Protein AF-A0A161M416-F1 (afdb_monomer)

Mean predicted aligned error: 16.55 Å

pLDDT: mean 74.64, std 22.02, range [33.53, 96.69]

Organism: Triatoma infestans (NCBI:txid30076)

Foldseek 3Di:
DDDPPPDPPPPPDPDDPVPDPVVVVVPVQDFAAAAPQPRAGWGWDDDPQWTKIAGPPPPVDGWIKTFDSQFPDKDWDPDADPVPDDRHTWMWTAGDPPPCPPPDDRIDTGGPPCPRPVVCVSRVIDGDDNPPSPPDPPPPPDPDDDDDDDDDDDDDDDDDDDDDDDDDDD

Nearest PDB structures (foldseek):
  3b77-assembly1_A  TM=3.060E-01  e=5.994E+00  Exiguobacterium sibiricum 255-15

Sequence (170 aa):
DEAIGKYIQATALPLNPENDPLNIRSQQAERIFPCKLCGLNMILKFNQTSKYISCSGFPNCKAAIWLPNKVLEVKISDETCGNCGPSVRKLEFKFTRGSMLPYYPDVYVGCINGCDRDFIEMLDIRFPKLANYSGYSTQQNTANSTNNEQTFSVNIPSQRTSSFTISSST

Solvent-accessible surface area (backbone atoms only — not comparable to full-atom values): 11459 Å² total; per-residue (Å²): 140,81,86,89,79,81,78,84,80,77,75,80,72,82,83,52,83,91,73,42,79,66,56,73,74,61,65,73,67,58,72,35,32,62,31,92,86,79,61,43,44,21,23,74,47,74,57,100,89,48,46,33,38,33,34,69,50,54,85,87,37,81,49,48,34,59,56,49,86,63,52,71,43,78,45,82,41,92,48,56,32,88,90,80,34,84,70,25,39,22,31,37,37,29,40,48,85,71,76,47,57,92,83,45,67,58,65,41,79,43,45,84,91,65,84,38,52,69,61,36,58,76,53,68,54,55,73,69,64,69,88,78,57,88,83,69,87,72,81,75,82,79,87,83,86,75,95,74,91,80,81,95,78,84,87,76,85,87,83,83,84,85,85,87,79,90,84,86,89,131

Radius of gyration: 32.48 Å; Cα contacts (8 Å, |Δi|>4): 196; chains: 1; bounding box: 61×137×65 Å

Secondary structure (DSSP, 8-state):
----------------GGG-TTGGG-----EEEE-TTTSPEEEEEE-SS-EEEEETTTTT---EEEPPTTEEEEEEEEEEETTTEEEEEEEEEEEPTTSSTTTS-SEEEE-TTTT-HHHHHHTTPPPPPGGG-TT--------------------PPPPP----------

Structure (mmCIF, N/CA/C/O backbone):
data_AF-A0A161M416-F1
#
_entry.id   AF-A0A161M416-F1
#
loop_
_atom_site.group_PDB
_atom_site.id
_atom_site.type_symbol
_atom_site.label_atom_id
_atom_site.label_alt_id
_atom_site.label_comp_id
_atom_site.label_asym_id
_atom_site.label_entity_id
_atom_site.label_seq_id
_atom_site.pdbx_PDB_ins_code
_atom_site.Cartn_x
_atom_site.Cartn_y
_atom_site.Cartn_z
_atom_site.occupancy
_atom_site.B_iso_or_equiv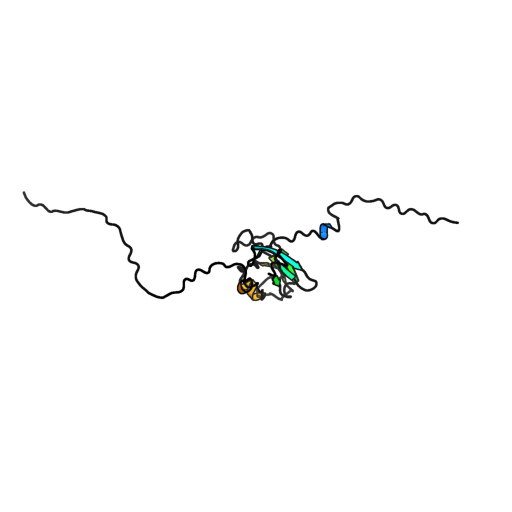
_atom_site.auth_seq_id
_atom_site.auth_comp_id
_atom_site.auth_asym_id
_atom_site.auth_atom_id
_atom_site.pdbx_PDB_model_num
ATOM 1 N N . ASP A 1 1 ? 4.143 65.821 16.976 1.00 58.50 1 ASP A N 1
ATOM 2 C CA . ASP A 1 1 ? 3.203 65.425 15.916 1.00 58.50 1 ASP A CA 1
ATOM 3 C C . ASP A 1 1 ? 3.891 65.396 14.570 1.00 58.50 1 ASP A C 1
ATOM 5 O O . ASP A 1 1 ? 4.180 66.454 14.040 1.00 58.50 1 ASP A O 1
ATOM 9 N N . GLU A 1 2 ? 4.160 64.215 14.019 1.00 50.84 2 GLU A N 1
ATOM 10 C CA . GLU A 1 2 ? 4.226 64.071 12.562 1.00 50.84 2 GLU A CA 1
ATOM 11 C C . GLU A 1 2 ? 3.944 62.616 12.185 1.00 50.84 2 GLU A C 1
ATOM 13 O O . GLU A 1 2 ? 4.573 61.671 12.659 1.00 50.84 2 GLU A O 1
ATOM 18 N N . ALA A 1 3 ? 2.873 62.459 11.418 1.00 55.47 3 ALA A N 1
ATOM 19 C CA . ALA A 1 3 ? 2.170 61.218 11.177 1.00 55.47 3 ALA A CA 1
ATOM 20 C C . ALA A 1 3 ? 2.894 60.344 10.146 1.00 55.47 3 ALA A C 1
ATOM 22 O O . ALA A 1 3 ? 2.941 60.673 8.962 1.00 55.47 3 ALA A O 1
ATOM 23 N N . ILE A 1 4 ? 3.354 59.160 10.555 1.00 57.97 4 ILE A N 1
ATOM 24 C CA . ILE A 1 4 ? 3.697 58.079 9.620 1.00 57.97 4 ILE A CA 1
ATOM 25 C C . ILE A 1 4 ? 2.446 57.219 9.421 1.00 57.97 4 ILE A C 1
ATOM 27 O O . ILE A 1 4 ? 2.339 56.086 9.877 1.00 57.97 4 ILE A O 1
ATOM 31 N N . GLY A 1 5 ? 1.453 57.807 8.759 1.00 61.62 5 GLY A N 1
ATOM 32 C CA . GLY A 1 5 ? 0.266 57.118 8.264 1.00 61.62 5 GLY A CA 1
ATOM 33 C C . GLY A 1 5 ? 0.392 56.888 6.765 1.00 61.62 5 GLY A C 1
ATOM 34 O O . GLY A 1 5 ? -0.285 57.553 5.986 1.00 61.62 5 GLY A O 1
ATOM 35 N N . LYS A 1 6 ? 1.281 55.985 6.334 1.00 58.22 6 LYS A N 1
ATOM 36 C CA . LYS A 1 6 ? 1.340 55.544 4.932 1.00 58.22 6 LYS A CA 1
ATOM 37 C C . LYS A 1 6 ? 0.737 54.147 4.791 1.00 58.22 6 LYS A C 1
ATOM 39 O O . LYS A 1 6 ? 1.430 53.143 4.842 1.00 58.22 6 LYS A O 1
ATOM 44 N N . TYR A 1 7 ? -0.588 54.154 4.663 1.00 61.31 7 TYR A N 1
ATOM 45 C CA . TYR A 1 7 ? -1.421 53.270 3.843 1.00 61.31 7 TYR A CA 1
ATOM 46 C C . TYR A 1 7 ? -0.901 51.844 3.590 1.00 61.31 7 TYR A C 1
ATOM 48 O O . TYR A 1 7 ? -0.257 51.569 2.580 1.00 61.31 7 TYR A O 1
ATOM 56 N N . ILE A 1 8 ? -1.315 50.907 4.445 1.00 58.59 8 ILE A N 1
ATOM 57 C CA . ILE A 1 8 ? -1.426 49.494 4.072 1.00 58.59 8 ILE A CA 1
ATOM 58 C C . ILE A 1 8 ? -2.706 49.374 3.236 1.00 58.59 8 ILE A C 1
ATOM 60 O O . ILE A 1 8 ? -3.801 49.224 3.774 1.00 58.59 8 ILE A O 1
ATOM 64 N N . GLN A 1 9 ? -2.599 49.498 1.915 1.00 61.56 9 GLN A N 1
ATOM 65 C CA . GLN A 1 9 ? -3.689 49.120 1.013 1.00 61.56 9 GLN A CA 1
ATOM 66 C C . GLN A 1 9 ? -3.679 47.597 0.871 1.00 61.56 9 GLN A C 1
ATOM 68 O O . GLN A 1 9 ? -3.090 47.041 -0.052 1.00 61.56 9 GLN A O 1
ATOM 73 N N . ALA A 1 10 ? -4.302 46.907 1.826 1.00 60.09 10 ALA A N 1
ATOM 74 C CA . ALA A 1 10 ? -4.595 45.490 1.682 1.00 60.09 10 ALA A CA 1
ATOM 75 C C . ALA A 1 10 ? -5.806 45.341 0.751 1.00 60.09 10 ALA A C 1
ATOM 77 O O . ALA A 1 10 ? -6.950 45.271 1.195 1.00 60.09 10 ALA A O 1
ATOM 78 N N . THR A 1 11 ? -5.558 45.332 -0.557 1.00 62.31 11 THR A N 1
ATOM 79 C CA . THR A 1 11 ? -6.545 44.854 -1.527 1.00 62.31 11 THR A CA 1
ATOM 80 C C . THR A 1 11 ? -6.787 43.378 -1.228 1.00 62.31 11 THR A C 1
ATOM 82 O O . THR A 1 11 ? -5.911 42.545 -1.460 1.00 62.31 11 THR A O 1
ATOM 85 N N . ALA A 1 12 ? -7.949 43.048 -0.665 1.00 60.28 12 ALA A N 1
ATOM 86 C CA . ALA A 1 12 ? -8.362 41.665 -0.474 1.00 60.28 12 ALA A CA 1
ATOM 87 C C . ALA A 1 12 ? -8.553 41.025 -1.856 1.00 60.28 12 ALA A C 1
ATOM 89 O O . ALA A 1 12 ? -9.552 41.265 -2.533 1.00 60.28 12 ALA A O 1
ATOM 90 N N . LEU A 1 13 ? -7.557 40.259 -2.302 1.00 63.81 13 LEU A N 1
ATOM 91 C CA . LEU A 1 13 ? -7.681 39.435 -3.496 1.00 63.81 13 LEU A CA 1
ATOM 92 C C . LEU A 1 13 ? -8.757 38.368 -3.232 1.00 63.81 13 LEU A C 1
ATOM 94 O O . LEU A 1 13 ? -8.726 37.738 -2.170 1.00 63.81 13 LEU A O 1
ATOM 98 N N . PRO A 1 14 ? -9.710 38.158 -4.156 1.00 62.38 14 PRO A N 1
ATOM 99 C CA . PRO A 1 14 ? -10.705 37.106 -4.012 1.00 62.38 14 PRO A CA 1
ATOM 100 C C . PRO A 1 14 ? -9.996 35.752 -3.921 1.00 62.38 14 PRO A C 1
ATOM 102 O O . PRO A 1 14 ? -9.155 35.417 -4.756 1.00 62.38 14 PRO A O 1
ATOM 105 N N . LEU A 1 15 ? -10.307 34.991 -2.870 1.00 53.84 15 LEU A N 1
ATOM 106 C CA . LEU A 1 15 ? -9.754 33.659 -2.652 1.00 53.84 15 LEU A CA 1
ATOM 107 C C . LEU A 1 15 ? -10.237 32.738 -3.779 1.00 53.84 15 LEU A C 1
ATOM 109 O O . LEU A 1 15 ? -11.403 32.350 -3.814 1.00 53.84 15 LEU A O 1
ATOM 113 N N . ASN A 1 16 ? -9.344 32.393 -4.709 1.00 62.84 16 ASN A N 1
ATOM 114 C CA . ASN A 1 16 ? -9.593 31.308 -5.652 1.00 62.84 16 ASN A CA 1
ATOM 115 C C . ASN A 1 16 ? -9.669 29.983 -4.869 1.00 62.84 16 ASN A C 1
ATOM 117 O O . ASN A 1 16 ? -8.742 29.693 -4.107 1.00 62.84 16 ASN A O 1
ATOM 121 N N . PRO A 1 17 ? -10.697 29.141 -5.082 1.00 57.00 17 PRO A N 1
ATOM 122 C CA . PRO A 1 17 ? -10.832 27.850 -4.397 1.00 57.00 17 PRO A CA 1
ATOM 123 C C . PRO A 1 17 ? -9.701 26.853 -4.719 1.00 57.00 17 PRO A C 1
ATOM 125 O O . PRO A 1 17 ? -9.508 25.884 -3.987 1.00 57.00 17 PRO A O 1
ATOM 128 N N . GLU A 1 18 ? -8.916 27.092 -5.774 1.00 55.81 18 GLU A N 1
ATOM 129 C CA . GLU A 1 18 ? -7.714 26.305 -6.097 1.00 55.81 18 GLU A CA 1
ATOM 130 C C . GLU A 1 18 ? -6.504 26.618 -5.206 1.00 55.81 18 GLU A C 1
ATOM 132 O O . GLU A 1 18 ? -5.603 25.790 -5.105 1.00 55.81 18 GLU A O 1
ATOM 137 N N . ASN A 1 19 ? -6.490 27.764 -4.516 1.00 58.53 19 ASN A N 1
ATOM 138 C CA . ASN A 1 19 ? -5.342 28.219 -3.725 1.00 58.53 19 ASN A CA 1
ATOM 139 C C . ASN A 1 19 ? -5.656 28.339 -2.224 1.00 58.53 19 ASN A C 1
ATOM 141 O O . ASN A 1 19 ? -4.924 29.017 -1.504 1.00 58.53 19 ASN A O 1
ATOM 145 N N . ASP A 1 20 ? -6.736 27.714 -1.743 1.00 56.88 20 ASP A N 1
ATOM 146 C CA . ASP A 1 20 ? -7.067 27.694 -0.315 1.00 56.88 20 ASP A CA 1
ATOM 147 C C . ASP A 1 20 ? -6.093 26.764 0.448 1.00 56.88 20 ASP A C 1
ATOM 149 O O . ASP A 1 20 ? -6.103 25.546 0.224 1.00 56.88 20 ASP A O 1
ATOM 153 N N . PRO A 1 21 ? -5.275 27.280 1.390 1.00 55.44 21 PRO A N 1
ATOM 154 C CA . PRO A 1 21 ? -4.405 26.458 2.233 1.00 55.44 21 PRO A CA 1
ATOM 155 C C . PRO A 1 21 ? -5.169 25.422 3.076 1.00 55.44 21 PRO A C 1
ATOM 157 O O . PRO A 1 21 ? -4.563 24.467 3.571 1.00 55.44 21 PRO A O 1
ATOM 160 N N . LEU A 1 22 ? -6.486 25.578 3.253 1.00 52.03 22 LEU A N 1
ATOM 161 C CA . LEU A 1 22 ? -7.343 24.598 3.920 1.00 52.03 22 LEU A CA 1
ATOM 162 C C . LEU A 1 22 ? -7.776 23.447 3.002 1.00 52.03 22 LEU A C 1
ATOM 164 O O . LEU A 1 22 ? -8.045 22.359 3.513 1.00 52.03 22 LEU A O 1
ATOM 168 N N . ASN A 1 23 ? -7.748 23.610 1.674 1.00 48.06 23 ASN A N 1
ATOM 169 C CA . ASN A 1 23 ? -7.995 22.510 0.729 1.00 48.06 23 ASN A CA 1
ATOM 170 C C . ASN A 1 23 ? -6.863 21.459 0.775 1.00 48.06 23 ASN A C 1
ATOM 172 O O . ASN A 1 23 ? -7.077 20.270 0.560 1.00 48.06 23 ASN A O 1
ATOM 176 N N . ILE A 1 24 ? -5.665 21.867 1.208 1.00 52.47 24 ILE A N 1
ATOM 177 C CA . ILE A 1 24 ? -4.516 20.976 1.447 1.00 52.47 24 ILE A CA 1
ATOM 178 C C . ILE A 1 24 ? -4.783 20.002 2.617 1.00 52.47 24 ILE A C 1
ATOM 180 O O . ILE A 1 24 ? -4.186 18.926 2.678 1.00 52.47 24 ILE A O 1
ATOM 184 N N . ARG A 1 25 ? -5.713 20.324 3.532 1.00 49.47 25 ARG A N 1
ATOM 185 C CA . ARG A 1 25 ? -6.120 19.432 4.641 1.00 49.47 25 ARG A CA 1
ATOM 186 C C . ARG A 1 25 ? -7.260 18.484 4.268 1.00 49.47 25 ARG A C 1
ATOM 188 O O . ARG A 1 25 ? -7.497 17.518 4.990 1.00 49.47 25 ARG A O 1
ATOM 195 N N . SER A 1 26 ? -7.910 18.728 3.136 1.00 48.56 26 SER A N 1
ATOM 196 C CA . SER A 1 26 ? -8.983 17.911 2.572 1.00 48.56 26 SER A CA 1
ATOM 197 C C . SER A 1 26 ? -8.451 16.986 1.478 1.00 48.56 26 SER A C 1
ATOM 199 O O . SER A 1 26 ? -9.134 16.752 0.484 1.00 48.56 26 SER A O 1
ATOM 201 N N . GLN A 1 27 ? -7.241 16.434 1.640 1.00 54.78 27 GLN A N 1
ATOM 202 C CA . GLN A 1 27 ? -6.828 15.281 0.841 1.00 54.78 27 GLN A CA 1
ATOM 203 C C . GLN A 1 27 ? -7.792 14.147 1.182 1.00 54.78 27 GLN A C 1
ATOM 205 O O . GLN A 1 27 ? -7.638 13.460 2.194 1.00 54.78 27 GLN A O 1
ATOM 210 N N . GLN A 1 28 ? -8.838 14.000 0.370 1.00 57.66 28 GLN A N 1
ATOM 211 C CA . GLN A 1 28 ? -9.691 12.827 0.368 1.00 57.66 28 GLN A CA 1
ATOM 212 C C . GLN A 1 28 ? -8.758 11.637 0.205 1.00 57.66 28 GLN A C 1
ATOM 214 O O . GLN A 1 28 ? -8.196 11.419 -0.864 1.00 57.66 28 GLN A O 1
ATOM 219 N N . ALA A 1 29 ? -8.507 10.940 1.311 1.00 79.56 29 ALA A N 1
ATOM 220 C CA . ALA A 1 29 ? -7.564 9.846 1.337 1.00 79.56 29 ALA A CA 1
ATOM 221 C C . ALA A 1 29 ? -8.083 8.774 0.377 1.00 79.56 29 ALA A C 1
ATOM 223 O O . ALA A 1 29 ? -9.095 8.118 0.639 1.00 79.56 29 ALA A O 1
ATOM 224 N N . GLU A 1 30 ? -7.433 8.677 -0.776 1.00 89.19 30 GLU A N 1
ATOM 225 C CA . GLU A 1 30 ? -7.919 7.875 -1.880 1.00 89.19 30 GLU A CA 1
ATOM 226 C C . GLU A 1 30 ? -7.895 6.388 -1.506 1.00 89.19 30 GLU A C 1
ATOM 228 O O . GLU A 1 30 ? -6.969 5.876 -0.864 1.00 89.19 30 GLU A O 1
ATOM 233 N N . ARG A 1 31 ? -8.976 5.691 -1.865 1.00 94.12 31 AR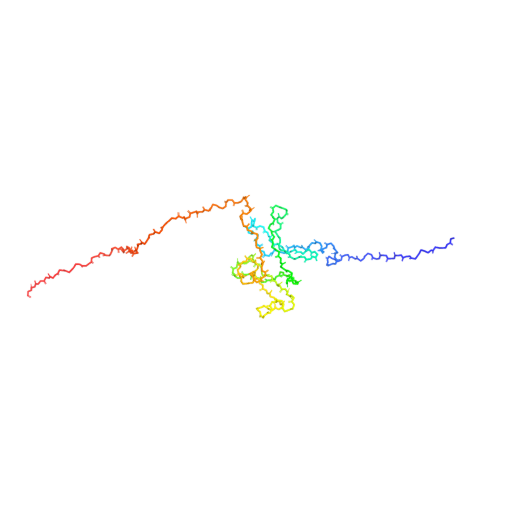G A N 1
ATOM 234 C CA . ARG A 1 31 ? -9.158 4.272 -1.559 1.00 94.12 31 ARG A CA 1
ATOM 235 C C . ARG A 1 31 ? -8.220 3.434 -2.424 1.00 94.12 31 ARG A C 1
ATOM 237 O O . ARG A 1 31 ? -8.287 3.493 -3.647 1.00 94.12 31 ARG A O 1
ATOM 244 N N . ILE A 1 32 ? -7.463 2.543 -1.784 1.00 95.44 32 ILE A N 1
ATOM 245 C CA . ILE A 1 32 ? -6.588 1.588 -2.479 1.00 95.44 32 ILE A CA 1
ATOM 246 C C . ILE A 1 32 ? -7.279 0.227 -2.652 1.00 95.44 32 ILE A C 1
ATOM 248 O O . ILE A 1 32 ? -7.379 -0.286 -3.761 1.00 95.44 32 ILE A O 1
ATOM 252 N N . PHE A 1 33 ? -7.767 -0.370 -1.558 1.00 95.19 33 PHE A N 1
ATOM 253 C CA . PHE A 1 33 ? -8.471 -1.664 -1.540 1.00 95.19 33 PHE A CA 1
ATOM 254 C C . PHE A 1 33 ? -9.328 -1.811 -0.268 1.00 95.19 33 PHE A C 1
ATOM 256 O O . PHE A 1 33 ? -9.122 -1.062 0.691 1.00 95.19 33 PHE A O 1
ATOM 263 N N . PRO A 1 34 ? -10.309 -2.733 -0.223 1.00 94.62 34 PRO A N 1
ATOM 264 C CA . PRO A 1 34 ? -11.064 -3.009 0.999 1.00 94.62 34 PRO A CA 1
ATOM 265 C C . PRO A 1 34 ? -10.207 -3.725 2.055 1.00 94.62 34 PRO A C 1
ATOM 267 O O . PRO A 1 34 ? -9.460 -4.658 1.763 1.00 94.62 34 PRO A O 1
ATOM 270 N N . CYS A 1 35 ? -10.340 -3.311 3.310 1.00 94.50 35 CYS A N 1
ATOM 271 C CA . CYS A 1 35 ? -9.688 -3.915 4.462 1.00 94.50 35 CYS A CA 1
ATOM 272 C C . CYS A 1 35 ? -10.204 -5.339 4.683 1.00 94.50 35 CYS A C 1
ATOM 274 O O . CYS A 1 35 ? -11.407 -5.557 4.803 1.00 94.50 35 CYS A O 1
ATOM 276 N N . LYS A 1 36 ? -9.292 -6.303 4.832 1.00 91.19 36 LYS A N 1
ATOM 277 C CA . LYS A 1 36 ? -9.656 -7.709 5.070 1.00 91.19 36 LYS A CA 1
ATOM 278 C C . LYS A 1 36 ? -10.291 -7.949 6.447 1.00 91.19 36 LYS A C 1
ATOM 280 O O . LYS A 1 36 ? -10.973 -8.949 6.606 1.00 91.19 36 LYS A O 1
ATOM 285 N N . LEU A 1 37 ? -10.083 -7.055 7.423 1.00 91.31 37 LEU A N 1
ATOM 286 C CA . LEU A 1 37 ? -10.625 -7.215 8.781 1.00 91.31 37 LEU A CA 1
ATOM 287 C C . LEU A 1 37 ? -12.056 -6.676 8.938 1.00 91.31 37 LEU A C 1
ATOM 289 O O . LEU A 1 37 ? -12.844 -7.267 9.663 1.00 91.31 37 LEU A O 1
ATOM 293 N N . CYS A 1 38 ? -12.388 -5.547 8.302 1.00 93.31 38 CYS A N 1
ATOM 294 C CA . CYS A 1 38 ? -13.676 -4.864 8.509 1.00 93.31 38 CYS A CA 1
ATOM 295 C C . CYS A 1 38 ? -14.389 -4.419 7.220 1.00 93.31 38 CYS A C 1
ATOM 297 O O . CYS A 1 38 ? -15.458 -3.823 7.297 1.00 93.31 38 CYS A O 1
ATOM 299 N N . GLY A 1 39 ? -13.796 -4.630 6.042 1.00 92.81 39 GLY A N 1
ATOM 300 C CA . GLY A 1 39 ? -14.372 -4.251 4.745 1.00 92.81 39 GLY A CA 1
ATOM 301 C C . GLY A 1 39 ? -14.255 -2.769 4.362 1.00 92.81 39 GLY A C 1
ATOM 302 O O . GLY A 1 39 ? -14.431 -2.435 3.191 1.00 92.81 39 GLY A O 1
ATOM 303 N N . LEU A 1 40 ? -13.914 -1.880 5.303 1.00 94.50 40 LEU A N 1
ATOM 304 C CA . LEU A 1 40 ? -13.728 -0.444 5.041 1.00 94.50 40 LEU A CA 1
ATOM 305 C C . LEU A 1 40 ? -12.489 -0.157 4.182 1.00 94.50 40 LEU A C 1
ATOM 307 O O . LEU A 1 40 ? -11.629 -1.010 3.995 1.00 94.50 40 LEU A O 1
ATOM 311 N N . ASN A 1 41 ? -12.365 1.068 3.679 1.00 95.88 41 ASN A N 1
ATOM 312 C CA . ASN A 1 41 ? -11.277 1.455 2.783 1.00 95.88 41 ASN A CA 1
ATOM 313 C C . ASN A 1 41 ? -9.908 1.395 3.474 1.00 95.88 41 ASN A C 1
ATOM 315 O O . ASN A 1 41 ? -9.745 1.839 4.609 1.00 95.88 41 ASN A O 1
ATOM 319 N N . MET A 1 42 ? -8.905 0.886 2.767 1.00 96.12 42 MET A N 1
ATOM 320 C CA . MET A 1 42 ? -7.498 1.086 3.100 1.00 96.12 42 MET A CA 1
ATOM 321 C C . MET A 1 42 ? -6.989 2.322 2.360 1.00 96.12 42 MET A C 1
ATOM 323 O O . MET A 1 42 ? -7.243 2.468 1.161 1.00 96.12 42 MET A O 1
ATOM 327 N N . ILE A 1 43 ? -6.292 3.196 3.083 1.00 95.62 43 ILE A N 1
ATOM 328 C CA . ILE A 1 43 ? -5.799 4.490 2.600 1.00 95.62 43 ILE A CA 1
ATOM 329 C C . ILE A 1 43 ? -4.302 4.638 2.861 1.00 95.62 43 ILE A C 1
ATOM 331 O O . ILE A 1 43 ? -3.776 4.093 3.837 1.00 95.62 43 ILE A O 1
ATOM 335 N N . LEU A 1 44 ? -3.619 5.383 1.994 1.00 95.12 44 LEU A N 1
ATOM 336 C CA . LEU A 1 44 ? -2.189 5.645 2.111 1.00 95.12 44 LEU A CA 1
ATOM 337 C C . LEU A 1 44 ? -1.937 6.776 3.114 1.00 95.12 44 LEU A C 1
ATOM 339 O O . LEU A 1 44 ? -2.587 7.818 3.060 1.00 95.12 44 LEU A O 1
ATOM 343 N N . LYS A 1 45 ? -0.999 6.567 4.039 1.00 93.06 45 LYS A N 1
ATOM 344 C CA . LYS A 1 45 ? -0.596 7.545 5.050 1.00 93.06 45 LYS A CA 1
ATOM 345 C C . LYS A 1 45 ? 0.921 7.639 5.145 1.00 93.06 45 LYS A C 1
ATOM 347 O O . LYS A 1 45 ? 1.654 6.671 4.934 1.00 93.06 45 LYS A O 1
ATOM 352 N N . PHE A 1 46 ? 1.373 8.823 5.531 1.00 91.81 46 PHE A N 1
ATOM 353 C CA . PHE A 1 46 ? 2.779 9.146 5.703 1.00 91.81 46 PHE A CA 1
ATOM 354 C C . PHE A 1 46 ? 2.981 9.744 7.095 1.00 91.81 46 PHE A C 1
ATOM 356 O O . PHE A 1 46 ? 2.263 10.657 7.496 1.00 91.81 46 PHE A O 1
ATOM 363 N N . ASN A 1 47 ? 3.952 9.211 7.828 1.00 89.06 47 ASN A N 1
ATOM 364 C CA . ASN A 1 47 ? 4.525 9.833 9.018 1.00 89.06 47 ASN A CA 1
ATOM 365 C C . ASN A 1 47 ? 5.874 10.465 8.639 1.00 89.06 47 ASN A C 1
ATOM 367 O O . ASN A 1 47 ? 6.345 10.311 7.514 1.00 89.06 47 ASN A O 1
ATOM 371 N N . GLN A 1 48 ? 6.539 11.120 9.594 1.00 88.25 48 GLN A N 1
ATOM 372 C CA . GLN A 1 48 ? 7.833 11.773 9.356 1.00 88.25 48 GLN A CA 1
ATOM 373 C C . GLN A 1 48 ? 8.900 10.829 8.769 1.00 88.25 48 GLN A C 1
ATOM 375 O O . GLN A 1 48 ? 9.717 11.256 7.961 1.00 88.25 48 GLN A O 1
ATOM 380 N N . THR A 1 49 ? 8.883 9.549 9.152 1.00 87.31 49 THR A N 1
ATOM 381 C CA . THR A 1 49 ? 9.902 8.560 8.754 1.00 87.31 49 THR A CA 1
ATOM 382 C C . THR A 1 49 ? 9.346 7.327 8.049 1.00 87.31 49 THR A C 1
ATOM 384 O O . THR A 1 49 ? 10.101 6.590 7.425 1.00 87.31 49 THR A O 1
ATOM 387 N N . SER A 1 50 ? 8.041 7.073 8.140 1.00 90.25 50 SER A N 1
ATOM 388 C CA . SER A 1 50 ? 7.430 5.820 7.689 1.00 90.25 50 SER A CA 1
ATOM 389 C C . SER A 1 50 ? 6.243 6.066 6.775 1.00 90.25 50 SER A C 1
ATOM 391 O O . SER A 1 50 ? 5.507 7.043 6.913 1.00 90.25 50 SER A O 1
ATOM 393 N N . LYS A 1 51 ? 6.051 5.144 5.835 1.00 93.88 51 LYS A N 1
ATOM 394 C CA . LYS A 1 51 ? 4.930 5.129 4.897 1.00 93.88 51 LYS A CA 1
ATOM 395 C C . LYS A 1 51 ? 4.138 3.865 5.165 1.00 93.88 51 LYS A C 1
ATOM 397 O O . LYS A 1 51 ? 4.724 2.793 5.331 1.00 93.88 51 LYS A O 1
ATOM 402 N N . TYR A 1 52 ? 2.827 3.985 5.264 1.00 95.12 52 TYR A N 1
ATOM 403 C CA . TYR A 1 52 ? 1.992 2.858 5.645 1.00 95.12 52 TYR A CA 1
ATOM 404 C C . TYR A 1 52 ? 0.594 3.000 5.072 1.00 95.12 52 TYR A C 1
ATOM 406 O O . TYR A 1 52 ? 0.108 4.094 4.794 1.00 95.12 52 TYR A O 1
ATOM 414 N N . ILE A 1 53 ? -0.064 1.866 4.905 1.00 95.50 53 ILE A N 1
ATOM 415 C CA . ILE A 1 53 ? -1.449 1.795 4.469 1.00 95.50 53 ILE A CA 1
ATOM 416 C C . ILE A 1 53 ? -2.278 1.425 5.687 1.00 95.50 53 ILE A C 1
ATOM 418 O O . ILE A 1 53 ? -2.010 0.416 6.335 1.00 95.50 53 ILE A O 1
ATOM 422 N N . SER A 1 54 ? -3.278 2.234 6.013 1.00 95.00 54 SER A N 1
ATOM 423 C CA . SER A 1 54 ? -4.091 2.072 7.217 1.00 95.00 54 SER A CA 1
ATOM 424 C C . SER A 1 54 ? -5.570 2.020 6.873 1.00 95.00 54 SER A C 1
ATOM 426 O O . SER A 1 54 ? -6.016 2.639 5.908 1.00 95.00 54 SER A O 1
ATOM 428 N N . CYS A 1 55 ? -6.341 1.285 7.671 1.00 95.56 55 CYS A N 1
ATOM 429 C CA . CYS A 1 55 ? -7.787 1.275 7.532 1.00 95.56 55 CYS A CA 1
ATOM 430 C C . CYS A 1 55 ? -8.380 2.646 7.887 1.00 95.56 55 CYS A C 1
ATOM 432 O O . CYS A 1 55 ? -8.055 3.239 8.917 1.00 95.56 55 CYS A O 1
ATOM 434 N N . SER A 1 56 ? -9.313 3.121 7.063 1.00 95.19 56 SER A N 1
ATOM 435 C CA . SER A 1 56 ? -10.078 4.345 7.310 1.00 95.19 56 SER A CA 1
ATOM 436 C C . SER A 1 56 ? -10.983 4.247 8.544 1.00 95.19 56 SER A C 1
ATOM 438 O O . SER A 1 56 ? -11.442 5.265 9.040 1.00 95.19 56 SER A O 1
ATOM 440 N N . GLY A 1 57 ? -11.236 3.034 9.047 1.00 93.44 57 GLY A N 1
ATOM 441 C CA . GLY A 1 57 ? -12.041 2.767 10.240 1.00 93.44 57 GLY A CA 1
ATOM 442 C C . GLY A 1 57 ? -11.295 2.860 11.574 1.00 93.44 57 GLY A C 1
ATOM 443 O O . GLY A 1 57 ? -11.829 2.409 12.585 1.00 93.44 57 GLY A O 1
ATOM 444 N N . PHE A 1 58 ? -10.058 3.364 11.612 1.00 91.56 58 PHE A N 1
ATOM 445 C CA . PHE A 1 58 ? -9.364 3.645 12.875 1.00 91.56 58 PHE A CA 1
ATOM 446 C C . PHE A 1 58 ? -10.172 4.661 13.718 1.00 91.56 58 PHE A C 1
ATOM 448 O O . PHE A 1 58 ? -10.638 5.646 13.147 1.00 91.56 58 PHE A O 1
ATOM 455 N N . PRO A 1 59 ? -10.348 4.476 15.047 1.00 94.19 59 PRO A N 1
ATOM 456 C CA . PRO A 1 59 ? -9.670 3.521 15.936 1.00 94.19 59 PRO A CA 1
ATOM 457 C C . PRO A 1 59 ? -10.301 2.121 16.024 1.00 94.19 59 PRO A C 1
ATOM 459 O O . PRO A 1 59 ? -9.668 1.215 16.569 1.00 94.19 59 PRO A O 1
ATOM 462 N N . ASN A 1 60 ? -11.504 1.921 15.479 1.00 92.19 60 ASN A N 1
ATOM 463 C CA . ASN A 1 60 ? -12.245 0.656 15.572 1.00 92.19 60 ASN A CA 1
ATOM 464 C C . ASN A 1 60 ? -11.541 -0.484 14.818 1.00 92.19 60 ASN A C 1
ATOM 466 O O . ASN A 1 60 ? -11.533 -1.627 15.270 1.00 92.19 60 ASN A O 1
ATOM 470 N N . CYS A 1 61 ? -10.890 -0.177 13.694 1.00 93.12 61 CYS A N 1
ATOM 471 C CA . CYS A 1 61 ? -10.049 -1.118 12.958 1.00 93.12 61 CYS A CA 1
ATOM 472 C C . CYS A 1 61 ? -8.591 -0.650 12.932 1.00 93.12 61 CYS A C 1
ATOM 474 O O . CYS A 1 61 ? -8.262 0.373 12.336 1.00 93.12 61 CYS A O 1
ATOM 476 N N . LYS A 1 62 ? -7.704 -1.432 13.558 1.00 92.56 62 LYS A N 1
ATOM 477 C CA . LYS A 1 62 ? -6.259 -1.156 13.657 1.00 92.56 62 LYS A CA 1
ATOM 478 C C . LYS A 1 62 ? -5.433 -1.845 12.563 1.00 92.56 62 LYS A C 1
ATOM 480 O O . LYS A 1 62 ? -4.224 -1.995 12.709 1.00 92.56 62 LYS A O 1
ATOM 485 N N . ALA A 1 63 ? -6.073 -2.289 11.478 1.00 93.81 63 ALA A N 1
ATOM 486 C CA . ALA A 1 63 ? -5.366 -2.857 10.337 1.00 93.81 63 ALA A CA 1
ATOM 487 C C . ALA A 1 63 ? -4.412 -1.817 9.733 1.00 93.81 63 ALA A C 1
ATOM 489 O O . ALA A 1 63 ? -4.830 -0.725 9.334 1.00 93.81 63 ALA A O 1
ATOM 490 N N . ALA A 1 64 ? -3.135 -2.179 9.656 1.00 93.94 64 ALA A N 1
ATOM 491 C CA . ALA A 1 64 ? -2.096 -1.380 9.032 1.00 93.94 64 ALA A CA 1
ATOM 492 C C . ALA A 1 64 ? -1.084 -2.289 8.327 1.00 93.94 64 ALA A C 1
ATOM 494 O O . ALA A 1 64 ? -0.806 -3.394 8.793 1.00 93.94 64 ALA A O 1
ATOM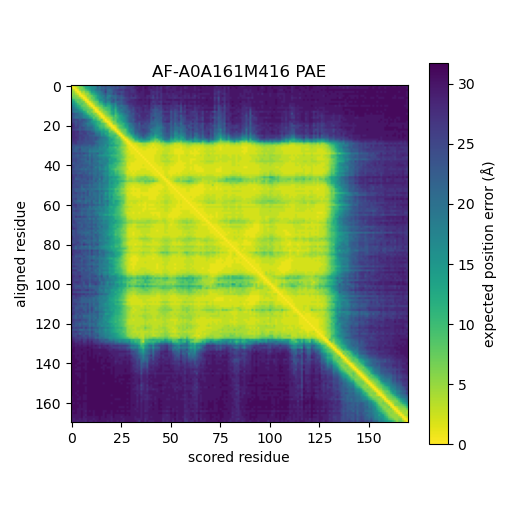 495 N N . ILE A 1 65 ? -0.548 -1.810 7.210 1.00 94.12 65 ILE A N 1
ATOM 496 C CA . ILE A 1 65 ? 0.516 -2.441 6.430 1.00 94.12 65 ILE A CA 1
ATOM 497 C C . ILE A 1 65 ? 1.644 -1.423 6.336 1.00 94.12 65 ILE A C 1
ATOM 499 O O . ILE A 1 65 ? 1.458 -0.339 5.784 1.00 94.12 65 ILE A O 1
ATOM 503 N N . TRP A 1 66 ? 2.797 -1.758 6.898 1.00 94.25 66 TRP A N 1
ATOM 504 C CA . TRP A 1 66 ? 3.960 -0.879 6.928 1.00 94.25 66 TRP A CA 1
ATOM 505 C C . TRP A 1 66 ? 4.853 -1.167 5.729 1.00 94.25 66 TRP A C 1
ATOM 507 O O . TRP A 1 66 ? 5.128 -2.329 5.433 1.00 94.25 66 TRP A O 1
ATOM 517 N N . LEU A 1 67 ? 5.289 -0.115 5.038 1.00 93.88 67 LEU A N 1
ATOM 518 C CA . LEU A 1 67 ? 6.237 -0.246 3.938 1.00 93.88 67 LEU A CA 1
ATOM 519 C C . LEU A 1 67 ? 7.670 -0.165 4.479 1.00 93.88 67 LEU A C 1
ATOM 521 O O . LEU A 1 67 ? 7.937 0.655 5.363 1.00 93.88 67 LEU A O 1
ATOM 525 N N . PRO A 1 68 ? 8.599 -0.986 3.961 1.00 92.19 68 PRO A N 1
ATOM 526 C CA . PRO A 1 68 ? 9.985 -0.974 4.406 1.00 92.19 68 PRO A CA 1
ATOM 527 C C . PRO A 1 68 ? 10.702 0.307 3.964 1.00 92.19 68 PRO A C 1
ATOM 529 O O . PRO A 1 68 ? 10.339 0.944 2.975 1.00 92.19 68 PRO A O 1
ATOM 532 N N . ASN A 1 69 ? 11.819 0.621 4.625 1.00 89.62 69 ASN A N 1
ATOM 533 C CA . ASN A 1 69 ? 12.646 1.794 4.309 1.00 89.62 69 ASN A CA 1
ATOM 534 C C . ASN A 1 69 ? 13.252 1.773 2.893 1.00 89.62 69 ASN A C 1
ATOM 536 O O . ASN A 1 69 ? 13.694 2.808 2.404 1.00 89.62 69 ASN A O 1
ATOM 540 N N . LYS A 1 70 ? 13.260 0.612 2.219 1.00 88.75 70 LYS A N 1
ATOM 541 C CA . LYS A 1 70 ? 13.672 0.484 0.810 1.00 88.75 70 LYS A CA 1
ATOM 542 C C . LYS A 1 70 ? 12.759 1.280 -0.137 1.00 88.75 70 LYS A C 1
ATOM 544 O O . LYS A 1 70 ? 13.194 1.665 -1.220 1.00 88.75 70 LYS A O 1
ATOM 549 N N . VAL A 1 71 ? 11.512 1.540 0.273 1.00 93.38 71 VAL A N 1
ATOM 550 C CA . VAL A 1 71 ? 10.534 2.339 -0.476 1.00 93.38 71 VAL A CA 1
ATOM 551 C C . VAL A 1 71 ? 10.755 3.826 -0.181 1.00 93.38 71 VAL A C 1
ATOM 553 O O . VAL A 1 71 ? 10.359 4.340 0.872 1.00 93.38 71 VAL A O 1
ATOM 556 N N . LEU A 1 72 ? 11.348 4.550 -1.132 1.00 93.19 72 LEU A N 1
ATOM 557 C CA . LEU A 1 72 ? 11.552 5.999 -1.050 1.00 93.19 72 LEU A CA 1
ATOM 558 C C . LEU A 1 72 ? 10.255 6.785 -1.203 1.00 93.19 72 LEU A C 1
ATOM 560 O O . LEU A 1 72 ? 10.067 7.773 -0.499 1.00 93.19 72 LEU A O 1
ATOM 564 N N . GLU A 1 73 ? 9.357 6.343 -2.073 1.00 93.00 73 GLU A N 1
ATOM 565 C CA . GLU A 1 73 ? 8.086 7.008 -2.356 1.00 93.00 73 GLU A CA 1
ATOM 566 C C . GLU A 1 73 ? 7.049 5.961 -2.751 1.00 93.00 73 GLU A C 1
ATOM 568 O O . GLU A 1 73 ? 7.393 4.923 -3.317 1.00 93.00 73 GLU A O 1
ATOM 573 N N . VAL A 1 74 ? 5.787 6.224 -2.427 1.00 95.50 74 VAL A N 1
ATOM 574 C CA . VAL A 1 74 ? 4.669 5.394 -2.866 1.00 95.50 74 VAL A CA 1
ATOM 575 C C . VAL A 1 74 ? 3.503 6.288 -3.260 1.00 95.50 74 VAL A C 1
ATOM 577 O O . VAL A 1 74 ? 3.206 7.260 -2.561 1.00 95.50 74 VAL A O 1
ATOM 580 N N . LYS A 1 75 ? 2.858 5.957 -4.375 1.00 95.25 75 LYS A N 1
ATOM 581 C CA . LYS A 1 75 ? 1.683 6.653 -4.905 1.00 95.25 75 LYS A CA 1
ATOM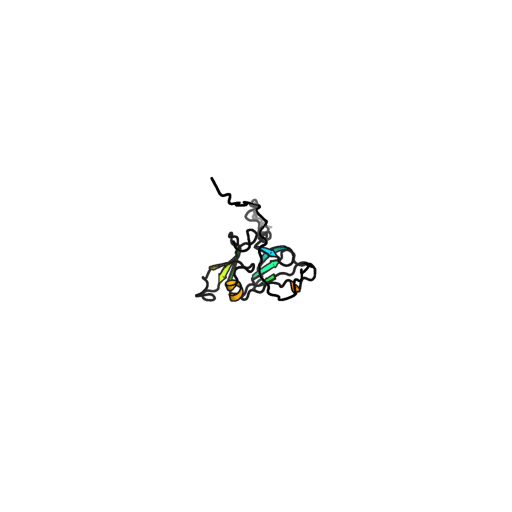 582 C C . LYS A 1 75 ? 0.615 5.657 -5.316 1.00 95.25 75 LYS A C 1
ATOM 584 O O . LYS A 1 75 ? 0.912 4.504 -5.621 1.00 95.25 75 LYS A O 1
ATOM 589 N N . ILE A 1 76 ? -0.632 6.109 -5.312 1.00 95.25 76 ILE A N 1
ATOM 590 C CA . ILE A 1 76 ? -1.744 5.335 -5.856 1.00 95.25 76 ILE A CA 1
ATOM 591 C C . ILE A 1 76 ? -1.704 5.481 -7.375 1.00 95.25 76 ILE A C 1
ATOM 593 O O . ILE A 1 76 ? -1.589 6.590 -7.883 1.00 95.25 76 ILE A O 1
ATOM 597 N N . SER A 1 77 ? -1.739 4.357 -8.085 1.00 95.56 77 SER A N 1
ATOM 598 C CA . SER A 1 77 ? -1.814 4.337 -9.545 1.00 95.56 77 SER A CA 1
ATOM 599 C C . SER A 1 77 ? -3.276 4.309 -9.993 1.00 95.56 77 SER A C 1
ATOM 601 O O . SER A 1 77 ? -4.151 3.818 -9.273 1.00 95.56 77 SER A O 1
ATOM 603 N N . ASP A 1 78 ? -3.555 4.811 -11.192 1.00 92.12 78 ASP A N 1
ATOM 604 C CA . ASP A 1 78 ? -4.858 4.701 -11.869 1.00 92.12 78 ASP A CA 1
ATOM 605 C C . ASP A 1 78 ? -5.178 3.282 -12.343 1.00 92.12 78 ASP A C 1
ATOM 607 O O . ASP A 1 78 ? -6.331 2.954 -12.626 1.00 92.12 78 ASP A O 1
ATOM 611 N N . GLU A 1 79 ? -4.185 2.395 -12.345 1.00 94.12 79 GLU A N 1
ATOM 612 C CA . GLU A 1 79 ? -4.384 1.005 -12.718 1.00 94.12 79 GLU A CA 1
ATOM 613 C C . GLU A 1 79 ? -5.072 0.191 -11.618 1.00 94.12 79 GLU A C 1
ATOM 615 O O . GLU A 1 79 ? -4.668 0.175 -10.450 1.00 94.12 79 GLU A O 1
ATOM 620 N N . THR A 1 80 ? -6.070 -0.592 -12.022 1.00 96.25 80 THR A N 1
ATOM 621 C CA . THR A 1 80 ? -6.663 -1.628 -11.172 1.00 96.25 80 THR A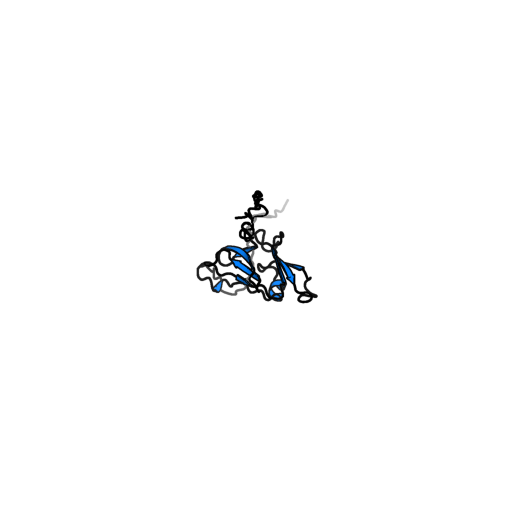 CA 1
ATOM 622 C C . THR A 1 80 ? -5.909 -2.950 -11.309 1.00 96.25 80 THR A C 1
ATOM 624 O O . THR A 1 80 ? -5.217 -3.226 -12.293 1.00 96.25 80 THR A O 1
ATOM 627 N N . CYS A 1 81 ? -6.001 -3.795 -10.288 1.00 95.75 81 CYS A N 1
ATOM 628 C CA . CYS A 1 81 ? -5.375 -5.106 -10.298 1.00 95.75 81 CYS A CA 1
ATOM 629 C C . CYS A 1 81 ? -6.276 -6.138 -10.993 1.00 95.75 81 CYS A C 1
ATOM 631 O O . CYS A 1 81 ? -7.298 -6.544 -10.439 1.00 95.75 81 CYS A O 1
ATOM 633 N N . GLY A 1 82 ? -5.841 -6.657 -12.145 1.00 95.19 82 GLY A N 1
ATOM 634 C CA . GLY A 1 82 ? -6.569 -7.702 -12.880 1.00 95.19 82 GLY A CA 1
ATOM 635 C C . GLY A 1 82 ? -6.780 -9.011 -12.102 1.00 95.19 82 GLY A C 1
ATOM 636 O O . GLY A 1 82 ? -7.745 -9.719 -12.360 1.00 95.19 82 GLY A O 1
ATOM 637 N N . ASN A 1 83 ? -5.933 -9.315 -11.111 1.00 95.56 83 ASN A N 1
ATOM 638 C CA . ASN A 1 83 ? -6.032 -10.550 -10.324 1.00 95.56 83 ASN A CA 1
ATOM 639 C C . ASN A 1 83 ? -6.876 -10.406 -9.042 1.00 95.56 83 ASN A C 1
ATOM 641 O O . ASN A 1 83 ? -7.313 -11.405 -8.479 1.00 95.56 83 ASN A O 1
ATOM 645 N N . CYS A 1 84 ? -7.072 -9.185 -8.533 1.00 93.50 84 CYS A N 1
ATOM 646 C CA . CYS A 1 84 ? -7.879 -8.933 -7.330 1.00 93.50 84 CYS A CA 1
ATOM 647 C C . CYS A 1 84 ? -9.254 -8.332 -7.636 1.00 93.50 84 CYS A C 1
ATOM 649 O O . CYS A 1 84 ? -10.135 -8.389 -6.780 1.00 93.50 84 CYS A O 1
ATOM 651 N N . GLY A 1 85 ? -9.431 -7.751 -8.821 1.00 92.38 85 GLY A N 1
ATOM 652 C CA . GLY A 1 85 ? -10.678 -7.139 -9.256 1.00 92.38 85 GLY A CA 1
ATOM 653 C C . GLY A 1 85 ? -10.661 -5.605 -9.221 1.00 92.38 85 GLY A C 1
ATOM 654 O O . GLY A 1 85 ? -9.692 -4.982 -8.779 1.00 92.38 85 GLY A O 1
ATOM 655 N N . PRO A 1 86 ? -11.764 -4.977 -9.664 1.00 92.75 86 PRO A N 1
ATOM 656 C CA . PRO A 1 86 ? -11.821 -3.543 -9.960 1.00 92.75 86 PRO A CA 1
ATOM 657 C C . PRO A 1 86 ? -11.736 -2.648 -8.717 1.00 92.75 86 PRO A C 1
ATOM 659 O O . PRO A 1 86 ? -11.397 -1.475 -8.816 1.00 92.75 86 PRO A O 1
ATOM 662 N N . SER A 1 87 ? -12.018 -3.183 -7.526 1.00 92.19 87 SER A N 1
ATOM 663 C CA . SER A 1 87 ? -11.962 -2.428 -6.269 1.00 92.19 87 SER A CA 1
ATOM 664 C C . SER A 1 87 ? -10.562 -2.336 -5.650 1.00 92.19 87 SER A C 1
ATOM 666 O O . SER A 1 87 ? -10.442 -1.870 -4.513 1.00 92.19 87 SER A O 1
ATOM 668 N N . VAL A 1 88 ? -9.538 -2.865 -6.329 1.00 95.94 88 VAL A N 1
ATOM 669 C CA . VAL A 1 88 ? -8.146 -2.903 -5.867 1.00 95.94 88 VAL A CA 1
ATOM 670 C C . VAL A 1 88 ? -7.272 -2.158 -6.861 1.00 95.94 88 VAL A C 1
ATOM 672 O O . VAL A 1 88 ? -7.117 -2.593 -8.000 1.00 95.94 88 VAL A O 1
ATOM 675 N N . ARG A 1 89 ? -6.670 -1.060 -6.412 1.00 96.31 89 ARG A N 1
ATOM 676 C CA . ARG A 1 89 ? -5.719 -0.266 -7.192 1.00 96.31 89 ARG A CA 1
ATOM 677 C C . ARG A 1 89 ? -4.295 -0.764 -6.986 1.00 96.31 89 ARG A C 1
ATOM 679 O O . ARG A 1 89 ? -3.949 -1.271 -5.912 1.00 96.31 89 ARG A O 1
ATOM 686 N N . LYS A 1 90 ? -3.475 -0.635 -8.023 1.00 96.69 90 LYS A N 1
ATOM 687 C CA . LYS A 1 90 ? -2.029 -0.817 -7.916 1.00 96.69 90 LYS A CA 1
ATOM 688 C C . LYS A 1 90 ? -1.398 0.418 -7.281 1.00 96.69 90 LYS A C 1
ATOM 690 O O . LYS A 1 90 ? -1.975 1.506 -7.267 1.00 96.69 90 LYS A O 1
ATOM 695 N N . LEU A 1 91 ? -0.203 0.229 -6.747 1.00 96.50 91 LEU A N 1
ATOM 696 C CA . LEU A 1 91 ? 0.610 1.294 -6.186 1.00 96.50 91 LEU A CA 1
ATOM 697 C C . LEU A 1 91 ? 1.900 1.410 -6.983 1.00 96.50 91 LEU A C 1
ATOM 699 O O . LEU A 1 91 ? 2.504 0.399 -7.336 1.00 96.50 91 LEU A O 1
ATOM 703 N N . GLU A 1 92 ? 2.311 2.641 -7.242 1.00 96.62 92 GLU A N 1
ATOM 704 C CA . GLU A 1 92 ? 3.618 2.956 -7.795 1.00 96.62 92 GLU A CA 1
ATOM 705 C C . GLU A 1 92 ? 4.610 3.104 -6.642 1.00 96.62 92 GLU A C 1
ATOM 707 O O . GLU A 1 92 ? 4.428 3.940 -5.756 1.00 96.62 92 GLU A O 1
ATOM 712 N N . PHE A 1 93 ? 5.649 2.279 -6.645 1.00 95.31 93 PHE A N 1
ATOM 713 C CA . PHE A 1 93 ? 6.718 2.261 -5.661 1.00 95.31 93 PHE A CA 1
ATOM 714 C C . PHE A 1 93 ? 8.000 2.764 -6.300 1.00 95.31 93 PHE A C 1
ATOM 716 O O . PHE A 1 93 ? 8.463 2.215 -7.298 1.00 95.31 93 PHE A O 1
ATOM 723 N N . LYS A 1 94 ? 8.606 3.770 -5.679 1.00 94.38 94 LYS A N 1
ATOM 724 C CA . LYS A 1 94 ? 9.946 4.233 -6.022 1.00 94.38 94 LYS A CA 1
ATOM 725 C C . LYS A 1 94 ? 10.932 3.707 -4.998 1.00 94.38 94 LYS A C 1
ATOM 727 O O . LYS A 1 94 ? 10.763 3.945 -3.797 1.00 94.38 94 LYS A O 1
ATOM 732 N N . PHE A 1 95 ? 11.969 3.029 -5.462 1.00 93.62 95 PHE A N 1
ATOM 733 C CA . PHE A 1 95 ? 12.993 2.455 -4.598 1.00 93.62 95 PHE A CA 1
ATOM 734 C C . PHE A 1 95 ? 14.242 3.320 -4.545 1.00 93.62 95 PHE A C 1
ATOM 736 O O . PHE A 1 95 ? 14.518 4.124 -5.438 1.00 93.62 95 PHE A O 1
ATOM 743 N N . THR A 1 96 ? 15.030 3.137 -3.489 1.00 89.69 96 THR A N 1
ATOM 744 C CA . THR A 1 96 ? 16.400 3.654 -3.475 1.00 89.69 96 THR A CA 1
ATOM 745 C C . THR A 1 96 ? 17.183 3.007 -4.610 1.00 89.69 96 THR A C 1
ATOM 747 O O . THR A 1 96 ? 17.117 1.787 -4.783 1.00 89.69 96 THR A O 1
ATOM 750 N N . ARG A 1 97 ? 17.933 3.814 -5.370 1.00 87.88 97 ARG A N 1
ATOM 751 C CA . ARG A 1 97 ? 18.718 3.338 -6.516 1.00 87.88 97 ARG A CA 1
ATOM 752 C C . ARG A 1 97 ? 19.567 2.130 -6.146 1.00 87.88 97 ARG A C 1
ATOM 754 O O . ARG A 1 97 ? 20.308 2.165 -5.166 1.00 87.88 97 ARG A O 1
ATOM 761 N N . GLY A 1 98 ? 19.428 1.063 -6.926 1.00 83.81 98 GLY A N 1
ATOM 762 C CA . GLY A 1 98 ? 20.169 -0.184 -6.736 1.00 83.81 98 GLY A CA 1
ATOM 763 C C . GLY A 1 98 ? 19.673 -1.095 -5.610 1.00 83.81 98 GLY A C 1
ATOM 764 O O . GLY A 1 98 ? 20.141 -2.222 -5.526 1.00 83.81 98 GLY A O 1
ATOM 765 N N . SER A 1 99 ? 18.707 -0.683 -4.779 1.00 85.62 99 SER A N 1
ATOM 766 C CA . SER A 1 99 ? 18.218 -1.528 -3.671 1.00 85.62 99 SER A CA 1
ATOM 767 C C . SER A 1 99 ? 17.384 -2.736 -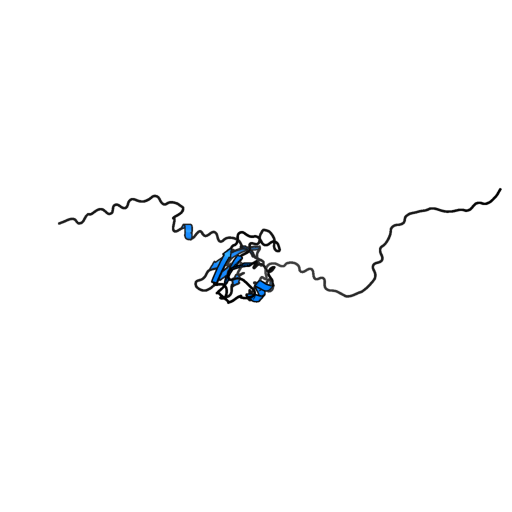4.118 1.00 85.62 99 SER A C 1
ATOM 769 O O . SER A 1 99 ? 17.236 -3.683 -3.344 1.00 85.62 99 SER A O 1
ATOM 771 N N . MET A 1 100 ? 16.858 -2.706 -5.348 1.00 85.75 100 MET A N 1
ATOM 772 C CA . MET A 1 100 ? 16.008 -3.758 -5.920 1.00 85.75 100 MET A CA 1
ATOM 773 C C . MET A 1 100 ? 16.520 -4.310 -7.265 1.00 85.75 100 MET A C 1
ATOM 775 O O . MET A 1 100 ? 15.903 -5.215 -7.826 1.00 85.75 100 MET A O 1
ATOM 779 N N . LEU A 1 101 ? 17.653 -3.813 -7.777 1.00 85.44 101 LEU A N 1
ATOM 780 C CA . LEU A 1 101 ? 18.280 -4.347 -8.990 1.00 85.44 101 LEU A CA 1
ATOM 781 C C . LEU A 1 101 ? 18.930 -5.716 -8.715 1.00 85.44 101 LEU A C 1
ATOM 783 O O . LEU A 1 101 ? 19.417 -5.944 -7.607 1.00 85.44 101 LEU A O 1
ATOM 787 N N . PRO A 1 102 ? 18.983 -6.623 -9.709 1.00 86.69 102 PRO A N 1
ATOM 788 C CA . PRO A 1 102 ? 18.471 -6.495 -11.083 1.00 86.69 102 PRO A CA 1
ATOM 789 C C . PRO A 1 102 ? 16.977 -6.838 -11.241 1.00 86.69 102 PRO A C 1
ATOM 791 O O . PRO A 1 102 ? 16.457 -6.777 -12.349 1.00 86.69 102 PRO A O 1
ATOM 794 N N . TYR A 1 103 ? 16.298 -7.229 -10.161 1.00 85.81 103 TYR A N 1
ATOM 795 C CA . TYR A 1 103 ? 14.965 -7.837 -10.215 1.00 85.81 103 TYR A CA 1
ATOM 796 C C . TYR A 1 103 ? 13.838 -6.838 -10.484 1.00 85.81 103 TYR A C 1
ATOM 798 O O . TYR A 1 103 ? 12.922 -7.153 -11.238 1.00 85.81 103 TYR A O 1
ATOM 806 N N . TYR A 1 104 ? 13.906 -5.639 -9.899 1.00 87.06 104 TYR A N 1
ATOM 807 C CA . TYR A 1 104 ? 12.907 -4.592 -10.107 1.00 87.06 104 TYR A CA 1
ATOM 808 C C . TYR A 1 104 ? 13.554 -3.267 -10.534 1.00 87.06 104 TYR A C 1
ATOM 810 O O . TYR A 1 104 ? 14.642 -2.929 -10.053 1.00 87.06 104 TYR A O 1
ATOM 818 N N . PRO A 1 105 ? 12.883 -2.499 -11.413 1.00 91.06 105 PRO A N 1
ATOM 819 C CA . PRO A 1 105 ? 13.308 -1.151 -11.790 1.00 91.06 105 PRO A CA 1
ATOM 820 C C . PRO A 1 105 ? 13.231 -0.163 -10.612 1.00 91.06 105 PRO A C 1
ATOM 822 O O . PRO A 1 105 ? 12.611 -0.438 -9.586 1.00 91.06 105 PRO A O 1
ATOM 825 N N . ASP A 1 106 ? 13.805 1.033 -10.790 1.00 90.62 106 ASP A N 1
ATOM 826 C CA . ASP A 1 106 ? 13.740 2.132 -9.807 1.00 90.62 106 ASP A CA 1
ATOM 827 C C . ASP A 1 106 ? 12.289 2.559 -9.486 1.00 90.62 106 ASP A C 1
ATOM 829 O O . ASP A 1 106 ? 12.027 3.059 -8.389 1.00 90.62 106 ASP A O 1
ATOM 833 N N . VAL A 1 107 ? 11.358 2.363 -10.431 1.00 92.94 107 VAL A N 1
ATOM 834 C CA . VAL A 1 107 ? 9.918 2.624 -10.288 1.00 92.94 107 VAL A CA 1
ATOM 835 C C . VAL A 1 107 ? 9.134 1.388 -10.717 1.00 92.94 107 VAL A C 1
ATOM 837 O O . VAL A 1 107 ? 9.218 0.978 -11.873 1.00 92.94 107 VAL A O 1
ATOM 840 N N . TYR A 1 108 ? 8.361 0.808 -9.801 1.00 94.81 108 TYR A N 1
ATOM 841 C CA . TYR A 1 108 ? 7.574 -0.404 -10.031 1.00 94.81 108 TYR A CA 1
ATOM 842 C C . TYR A 1 108 ? 6.107 -0.189 -9.668 1.00 94.81 108 TYR A C 1
ATOM 844 O O . TYR A 1 108 ? 5.806 0.326 -8.593 1.00 94.81 108 TYR A O 1
ATOM 852 N N . VAL A 1 109 ? 5.189 -0.631 -10.527 1.00 96.19 109 VAL A N 1
ATOM 853 C CA . VAL A 1 109 ? 3.744 -0.569 -10.272 1.00 96.19 109 VAL A CA 1
ATOM 854 C C . VAL A 1 109 ? 3.241 -1.962 -9.901 1.00 96.19 109 VAL A C 1
ATOM 856 O O . VAL A 1 109 ? 3.153 -2.844 -10.752 1.00 96.19 109 VAL A O 1
ATOM 859 N N . GLY A 1 110 ? 2.902 -2.158 -8.626 1.00 94.38 110 GLY A N 1
ATOM 860 C CA . GLY A 1 110 ? 2.603 -3.473 -8.053 1.00 94.38 110 GLY A CA 1
ATOM 861 C C . GLY A 1 110 ? 1.314 -3.513 -7.239 1.00 94.38 110 GLY A C 1
ATOM 862 O O . GLY A 1 110 ? 0.793 -2.485 -6.795 1.00 94.38 110 GLY A O 1
ATOM 863 N N . CYS A 1 111 ? 0.783 -4.718 -7.014 1.00 94.69 111 CYS A N 1
ATOM 864 C CA . CYS A 1 111 ? -0.389 -4.902 -6.160 1.00 94.69 111 CYS A CA 1
ATOM 865 C C . CYS A 1 111 ? 0.005 -5.354 -4.753 1.00 94.69 111 CYS A C 1
ATOM 867 O O . CYS A 1 111 ? 0.508 -6.454 -4.549 1.00 94.69 111 CYS A O 1
ATOM 869 N N . ILE A 1 112 ? -0.347 -4.551 -3.751 1.00 93.19 112 ILE A N 1
ATOM 870 C CA . ILE A 1 112 ? -0.071 -4.879 -2.350 1.00 93.19 112 ILE A CA 1
ATOM 871 C C . ILE A 1 112 ? -1.167 -5.730 -1.691 1.00 93.19 112 ILE A C 1
ATOM 873 O O . ILE A 1 112 ? -1.055 -6.053 -0.524 1.00 93.19 112 ILE A O 1
ATOM 877 N N . ASN A 1 113 ? -2.247 -6.122 -2.376 1.00 90.06 113 ASN A N 1
ATOM 878 C CA . ASN A 1 113 ? -3.347 -6.864 -1.734 1.00 90.06 113 ASN A CA 1
ATOM 879 C C . ASN A 1 113 ? -3.089 -8.386 -1.585 1.00 90.06 113 ASN A C 1
ATOM 881 O O . ASN A 1 113 ? -3.928 -9.105 -1.030 1.00 90.06 113 ASN A O 1
ATOM 885 N N . GLY A 1 114 ? -1.943 -8.900 -2.048 1.00 85.44 114 GLY A N 1
ATOM 886 C CA . GLY A 1 114 ? -1.557 -10.310 -1.871 1.00 85.44 114 GLY A CA 1
ATOM 887 C C . GLY A 1 114 ? -1.378 -11.130 -3.148 1.00 85.44 114 GLY A C 1
ATOM 888 O O . GLY A 1 114 ? -0.949 -12.277 -3.055 1.00 85.44 114 GLY A O 1
ATOM 889 N N . CYS A 1 115 ? -1.736 -10.601 -4.320 1.00 92.25 115 CYS A N 1
ATOM 890 C CA . CYS A 1 115 ? -1.590 -11.338 -5.580 1.00 92.25 115 CYS A CA 1
ATOM 891 C C . CYS A 1 115 ? -0.177 -11.250 -6.173 1.00 92.25 115 CYS A C 1
ATOM 893 O O . CYS A 1 115 ? 0.221 -12.165 -6.882 1.00 92.25 115 CYS A O 1
ATOM 895 N N . ASP A 1 116 ? 0.585 -10.206 -5.838 1.00 93.25 116 ASP A N 1
ATOM 896 C CA . ASP A 1 116 ? 1.979 -10.029 -6.250 1.00 93.25 116 ASP A CA 1
ATOM 897 C C . ASP A 1 116 ? 2.914 -10.631 -5.185 1.00 93.25 116 ASP A C 1
ATOM 899 O O . ASP A 1 116 ? 3.437 -9.939 -4.308 1.00 93.25 116 ASP A O 1
ATOM 903 N N . ARG A 1 117 ? 2.985 -11.968 -5.161 1.00 90.81 117 ARG A N 1
ATOM 904 C CA . ARG A 1 117 ? 3.607 -12.734 -4.063 1.00 90.81 117 ARG A CA 1
ATOM 905 C C . ARG A 1 117 ? 5.099 -12.451 -3.936 1.00 90.81 117 ARG A C 1
ATOM 907 O O . ARG A 1 117 ? 5.551 -12.133 -2.840 1.00 90.81 117 ARG A O 1
ATOM 914 N N . ASP A 1 118 ? 5.815 -12.501 -5.053 1.00 91.12 118 ASP A N 1
ATOM 915 C CA . ASP A 1 118 ? 7.264 -12.297 -5.100 1.00 91.12 118 ASP A CA 1
ATOM 916 C C . ASP A 1 118 ? 7.625 -10.885 -4.634 1.00 91.12 118 ASP A C 1
ATOM 918 O O . ASP A 1 118 ? 8.567 -10.682 -3.869 1.00 91.12 118 ASP A O 1
ATOM 922 N N . PHE A 1 119 ? 6.829 -9.895 -5.039 1.00 91.81 119 PHE A N 1
ATOM 923 C CA . PHE A 1 119 ? 7.008 -8.511 -4.624 1.00 91.81 119 PHE A CA 1
ATOM 924 C C . PHE A 1 119 ? 6.806 -8.320 -3.118 1.00 91.81 119 PHE A C 1
ATOM 926 O O . PHE A 1 119 ? 7.599 -7.658 -2.442 1.00 91.81 119 PHE A O 1
ATOM 933 N N . ILE A 1 120 ? 5.743 -8.917 -2.583 1.00 91.94 120 ILE A N 1
ATOM 934 C CA . ILE A 1 120 ? 5.417 -8.874 -1.157 1.00 91.94 120 ILE A CA 1
ATOM 935 C C . ILE A 1 120 ? 6.517 -9.520 -0.319 1.00 91.94 120 ILE A C 1
ATOM 937 O O . ILE A 1 120 ? 6.892 -8.966 0.716 1.00 91.94 120 ILE A O 1
ATOM 941 N N . GLU A 1 121 ? 7.015 -10.674 -0.758 1.00 90.62 121 GLU A N 1
ATOM 942 C CA . GLU A 1 121 ? 8.090 -11.396 -0.085 1.00 90.62 121 GLU A CA 1
ATOM 943 C C . GLU A 1 121 ? 9.393 -10.594 -0.121 1.00 90.62 121 GLU A C 1
ATOM 945 O O . GLU A 1 121 ? 10.011 -10.370 0.920 1.00 90.62 121 GLU A O 1
ATOM 950 N N . MET A 1 122 ? 9.758 -10.062 -1.288 1.00 90.38 122 MET A N 1
ATOM 951 C CA . MET A 1 122 ? 10.981 -9.277 -1.466 1.00 90.38 122 MET A CA 1
ATOM 952 C C . MET A 1 122 ? 10.998 -7.990 -0.622 1.00 90.38 122 MET A C 1
ATOM 954 O O . MET A 1 122 ? 12.054 -7.556 -0.145 1.00 90.38 122 MET A O 1
ATOM 958 N N . LEU A 1 123 ? 9.833 -7.368 -0.422 1.00 89.56 123 LEU A N 1
ATOM 959 C CA . LEU A 1 123 ? 9.681 -6.197 0.443 1.00 89.56 123 LEU A CA 1
ATOM 960 C C . LEU A 1 123 ? 9.420 -6.538 1.919 1.00 89.56 123 LEU A C 1
ATOM 962 O O . LEU A 1 123 ? 9.292 -5.612 2.721 1.00 89.56 123 LEU A O 1
ATOM 966 N N . ASP A 1 124 ? 9.352 -7.821 2.287 1.00 89.88 124 ASP A N 1
ATOM 967 C CA . ASP A 1 124 ? 8.982 -8.298 3.630 1.00 89.88 124 ASP A CA 1
ATOM 968 C C . ASP A 1 124 ? 7.707 -7.610 4.165 1.00 89.88 124 ASP A C 1
ATOM 970 O O . ASP A 1 124 ? 7.596 -7.216 5.330 1.00 89.88 124 ASP A O 1
ATOM 974 N N . ILE A 1 125 ? 6.717 -7.419 3.285 1.00 91.12 125 ILE A N 1
ATOM 975 C CA . ILE A 1 125 ? 5.469 -6.741 3.641 1.00 91.12 125 ILE A CA 1
ATOM 976 C C . ILE A 1 125 ? 4.621 -7.670 4.511 1.00 91.12 125 ILE A C 1
ATOM 978 O O . ILE A 1 125 ? 4.210 -8.760 4.105 1.00 91.12 125 ILE A O 1
ATOM 982 N N . ARG A 1 126 ? 4.289 -7.207 5.720 1.00 88.00 126 ARG A N 1
ATOM 983 C CA . ARG A 1 126 ? 3.463 -7.952 6.677 1.00 88.00 126 ARG A CA 1
ATOM 984 C C . ARG A 1 126 ? 2.014 -7.481 6.643 1.00 88.00 126 ARG A C 1
ATOM 986 O O . ARG A 1 126 ? 1.713 -6.321 6.919 1.00 88.00 126 ARG A O 1
ATOM 993 N N . PHE A 1 127 ? 1.104 -8.412 6.365 1.00 86.75 127 PHE A N 1
ATOM 994 C CA . PHE A 1 127 ? -0.335 -8.162 6.422 1.00 86.75 127 PHE A CA 1
ATOM 995 C C . PHE A 1 127 ? -0.906 -8.416 7.818 1.00 86.75 127 PHE A C 1
ATOM 997 O O . PHE A 1 127 ? -0.502 -9.380 8.479 1.00 86.75 127 PHE A O 1
ATOM 1004 N N . PRO A 1 128 ? -1.893 -7.614 8.259 1.00 82.00 128 PRO A N 1
ATOM 1005 C CA . PRO A 1 128 ? -2.619 -7.898 9.485 1.00 82.00 128 PRO A CA 1
ATOM 1006 C C . PRO A 1 128 ? -3.352 -9.239 9.347 1.00 82.00 128 PRO A C 1
ATOM 1008 O O . PRO A 1 128 ? -4.160 -9.437 8.438 1.00 82.00 128 PRO A O 1
ATOM 1011 N N . LYS A 1 129 ? -3.041 -10.180 10.243 1.00 78.12 129 LYS A N 1
ATOM 1012 C CA . LYS A 1 129 ? -3.661 -11.509 10.267 1.00 78.12 129 LYS A CA 1
ATOM 1013 C C . LYS A 1 129 ? -5.088 -11.410 10.809 1.00 78.12 129 LYS A C 1
ATOM 1015 O O . LYS A 1 129 ? -5.324 -10.750 11.818 1.00 78.12 129 LYS A O 1
ATOM 1020 N N . LEU A 1 130 ? -6.012 -12.143 10.189 1.00 65.56 130 LEU A N 1
ATOM 1021 C CA . LEU A 1 130 ? -7.416 -12.245 10.616 1.00 65.56 130 LEU A CA 1
ATOM 1022 C C . LEU A 1 130 ? -7.583 -12.856 12.020 1.00 65.56 130 LEU A C 1
ATOM 1024 O O . LEU A 1 130 ? -8.596 -12.627 12.667 1.00 65.56 130 LEU A O 1
ATOM 1028 N N . ALA A 1 131 ? -6.575 -13.580 12.520 1.00 60.31 131 ALA A N 1
ATOM 1029 C CA . ALA A 1 131 ? -6.639 -14.319 13.783 1.00 60.31 131 ALA A CA 1
ATOM 1030 C C . ALA A 1 131 ? -6.839 -13.450 15.044 1.00 60.31 131 ALA A C 1
ATOM 1032 O O . ALA A 1 131 ? -7.308 -13.967 16.050 1.00 60.31 131 ALA A O 1
ATOM 1033 N N . ASN A 1 132 ? -6.522 -12.148 15.003 1.00 49.34 132 ASN A N 1
ATOM 1034 C CA . ASN A 1 132 ? -6.641 -11.249 16.163 1.00 49.34 132 ASN A CA 1
ATOM 1035 C C . ASN A 1 132 ? -7.857 -10.304 16.106 1.00 49.34 132 ASN A C 1
ATOM 1037 O O . ASN A 1 132 ? -7.999 -9.446 16.975 1.00 49.34 132 ASN A O 1
ATOM 1041 N N . TYR A 1 133 ? -8.738 -10.440 15.109 1.00 46.44 133 TYR A N 1
ATOM 1042 C CA . TYR A 1 133 ? -9.994 -9.686 15.032 1.00 46.44 133 TYR A CA 1
ATOM 1043 C C . TYR A 1 133 ? -11.143 -10.604 15.472 1.00 46.44 133 TYR A C 1
ATOM 1045 O O . TYR A 1 133 ? -11.964 -11.054 14.676 1.00 46.44 133 TYR A O 1
ATOM 1053 N N . SER A 1 134 ? -11.143 -10.949 16.764 1.00 45.12 134 SER A N 1
ATOM 1054 C CA . SER A 1 134 ? -12.231 -11.701 17.394 1.00 45.12 134 SER A CA 1
ATOM 1055 C C . SER A 1 134 ? -13.474 -10.808 17.432 1.00 45.12 134 SER A C 1
ATOM 1057 O O . SER A 1 134 ? -13.597 -9.927 18.279 1.00 45.12 134 SER A O 1
ATOM 1059 N N . GLY A 1 135 ? -14.336 -10.955 16.429 1.00 45.06 135 GLY A N 1
ATOM 1060 C CA . GLY A 1 135 ? -15.534 -10.130 16.256 1.00 45.06 135 GLY A CA 1
ATOM 1061 C C . GLY A 1 135 ? -16.343 -10.427 14.992 1.00 45.06 135 GLY A C 1
ATOM 1062 O O . GLY A 1 135 ? -17.510 -10.064 14.936 1.00 45.06 135 GLY A O 1
ATOM 1063 N N . TYR A 1 136 ? -15.780 -11.141 14.013 1.00 37.62 136 TYR A N 1
ATOM 1064 C CA . TYR A 1 136 ? -16.559 -11.745 12.930 1.00 37.62 136 TYR A CA 1
ATOM 1065 C C . TYR A 1 136 ? -16.318 -13.252 12.906 1.00 37.62 136 TYR A C 1
ATOM 1067 O O . TYR A 1 136 ? -15.307 -13.743 12.408 1.00 37.62 136 TYR A O 1
ATOM 1075 N N . SER A 1 137 ? -17.266 -13.991 13.477 1.00 35.34 137 SER A N 1
ATOM 1076 C CA . SER A 1 137 ? -17.405 -15.428 13.287 1.00 35.34 137 SER A CA 1
ATOM 1077 C C . SER A 1 137 ? -17.822 -15.696 11.841 1.00 35.34 137 SER A C 1
ATOM 1079 O O . SER A 1 137 ? -19.010 -15.776 11.531 1.00 35.34 137 SER A O 1
ATOM 1081 N N . THR A 1 138 ? -16.861 -15.846 10.936 1.00 45.41 138 THR A N 1
ATOM 1082 C CA . THR A 1 138 ? -17.132 -16.596 9.710 1.00 45.41 138 THR A CA 1
ATOM 1083 C C . THR A 1 138 ? -17.153 -18.060 10.120 1.00 45.41 138 THR A C 1
ATOM 1085 O O . THR A 1 138 ? -16.127 -18.592 10.544 1.00 45.41 138 THR A O 1
ATOM 1088 N N . GLN A 1 139 ? -18.333 -18.682 10.069 1.00 53.16 139 GLN A N 1
ATOM 1089 C CA . GLN A 1 139 ? -18.501 -20.121 10.246 1.00 53.16 139 GLN A CA 1
ATOM 1090 C C . GLN A 1 139 ? -17.477 -20.840 9.366 1.00 53.16 139 GLN A C 1
ATOM 1092 O O . GLN A 1 139 ? -17.553 -20.825 8.138 1.00 53.16 139 GLN A O 1
ATOM 1097 N N . GLN A 1 140 ? -16.475 -21.422 10.013 1.00 49.12 140 GLN A N 1
ATOM 1098 C CA . GLN A 1 140 ? -15.587 -22.372 9.381 1.00 49.12 140 GLN A CA 1
ATOM 1099 C C . GLN A 1 140 ? -16.422 -23.631 9.191 1.00 49.12 140 GLN A C 1
ATOM 1101 O O . GLN A 1 140 ? -16.684 -24.353 10.149 1.00 49.12 140 GLN A O 1
ATOM 1106 N N . ASN A 1 141 ? -16.873 -23.877 7.961 1.00 45.62 141 ASN A N 1
ATOM 1107 C CA . ASN A 1 141 ? -17.242 -25.228 7.571 1.00 45.62 141 ASN A CA 1
ATOM 1108 C C . ASN A 1 141 ? -15.962 -26.065 7.628 1.00 45.62 141 ASN A C 1
ATOM 1110 O O . ASN A 1 141 ? -15.146 -26.077 6.708 1.00 45.62 141 ASN A O 1
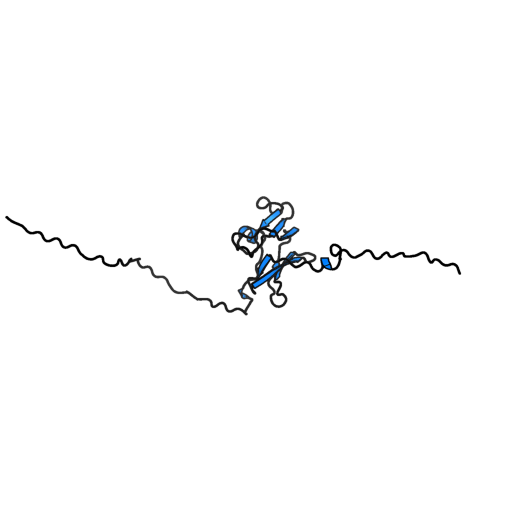ATOM 1114 N N . THR A 1 142 ? -15.770 -26.715 8.768 1.00 43.56 142 THR A N 1
ATOM 1115 C CA . THR A 1 142 ? -14.857 -27.831 8.956 1.00 43.56 142 THR A CA 1
ATOM 1116 C C . THR A 1 142 ? -15.316 -28.981 8.069 1.00 43.56 142 THR A C 1
ATOM 1118 O O . THR A 1 142 ? -16.241 -29.707 8.422 1.00 43.56 142 THR A O 1
ATOM 1121 N N . ALA A 1 143 ? -14.660 -29.168 6.928 1.00 44.06 143 ALA A N 1
ATOM 1122 C CA . ALA A 1 143 ? -14.601 -30.465 6.270 1.00 44.06 143 ALA A CA 1
ATOM 1123 C C . ALA A 1 143 ? -13.248 -31.092 6.626 1.00 44.06 143 ALA A C 1
ATOM 1125 O O . ALA A 1 143 ? -12.249 -30.859 5.955 1.00 44.06 143 ALA A O 1
ATOM 1126 N N . ASN A 1 144 ? -13.218 -31.842 7.727 1.00 46.94 144 ASN A N 1
ATOM 1127 C CA . ASN A 1 144 ? -12.127 -32.752 8.060 1.00 46.94 144 ASN A CA 1
ATOM 1128 C C . ASN A 1 144 ? -12.730 -34.133 8.298 1.00 46.94 144 ASN A C 1
ATOM 1130 O O . ASN A 1 144 ? -13.454 -34.308 9.276 1.00 46.94 144 ASN A O 1
ATOM 1134 N N . SER A 1 145 ? -12.420 -35.069 7.398 1.00 41.72 145 SER A N 1
ATOM 1135 C CA . SER A 1 145 ? -12.474 -36.542 7.512 1.00 41.72 145 SER A CA 1
ATOM 1136 C C . SER A 1 145 ? -12.824 -37.089 6.131 1.00 41.72 145 SER A C 1
ATOM 1138 O O . SER A 1 145 ? -13.762 -36.610 5.513 1.00 41.72 145 SER A O 1
ATOM 1140 N N . THR A 1 146 ? -12.185 -38.079 5.536 1.00 41.06 146 THR A N 1
ATOM 1141 C CA . THR A 1 146 ? -11.004 -38.908 5.803 1.00 41.06 146 THR A CA 1
ATOM 1142 C C . THR A 1 146 ? -10.841 -39.689 4.494 1.00 41.06 146 THR A C 1
ATOM 1144 O O . THR A 1 146 ? -11.817 -39.879 3.769 1.00 41.06 146 THR A O 1
ATOM 1147 N N . ASN A 1 147 ? -9.627 -40.127 4.179 1.00 44.34 147 ASN A N 1
ATOM 1148 C CA . ASN A 1 147 ? -9.324 -40.950 3.008 1.00 44.34 147 ASN A CA 1
ATOM 1149 C C . ASN A 1 147 ? -10.336 -42.090 2.801 1.00 44.34 147 ASN A C 1
ATOM 1151 O O . ASN A 1 147 ? -10.566 -42.859 3.732 1.00 44.34 147 ASN A O 1
ATOM 1155 N N . ASN A 1 148 ? -10.848 -42.252 1.578 1.00 39.81 148 ASN A N 1
ATOM 1156 C CA . ASN A 1 148 ? -10.992 -43.584 0.999 1.00 39.81 148 ASN A CA 1
ATOM 1157 C C . ASN A 1 148 ? -11.108 -43.506 -0.529 1.00 39.81 148 ASN A C 1
ATOM 1159 O O . ASN A 1 148 ? -11.944 -42.783 -1.069 1.00 39.81 148 ASN A O 1
ATOM 1163 N N . GLU A 1 149 ? -10.241 -44.251 -1.208 1.00 42.22 149 GLU A N 1
ATOM 1164 C CA . GLU A 1 149 ? -10.382 -44.613 -2.614 1.00 42.22 149 GLU A CA 1
ATOM 1165 C C . GLU A 1 149 ? -11.737 -45.294 -2.841 1.00 42.22 149 GLU A C 1
ATOM 1167 O O . GLU A 1 149 ? -12.147 -46.088 -2.000 1.00 42.22 149 GLU A O 1
ATOM 1172 N N . GLN A 1 150 ? -12.394 -45.022 -3.977 1.00 40.06 150 GLN A N 1
ATOM 1173 C CA . GLN A 1 150 ? -13.084 -46.027 -4.805 1.00 40.06 150 GLN A CA 1
ATOM 1174 C C . GLN A 1 150 ? -13.837 -45.376 -5.984 1.00 40.06 150 GLN A C 1
ATOM 1176 O O . GLN A 1 150 ? -14.831 -44.680 -5.822 1.00 40.06 150 GLN A O 1
ATOM 1181 N N . THR A 1 151 ? -13.331 -45.668 -7.187 1.00 36.62 151 THR A N 1
ATOM 1182 C CA . THR A 1 151 ? -14.074 -45.994 -8.423 1.00 36.62 151 THR A CA 1
ATOM 1183 C C . THR A 1 151 ? -15.291 -45.146 -8.824 1.00 36.62 151 THR A C 1
ATOM 1185 O O . THR A 1 151 ? -16.413 -45.352 -8.368 1.00 36.62 151 THR A O 1
ATOM 1188 N N . PHE A 1 152 ? -15.096 -44.309 -9.849 1.00 33.53 152 PHE A N 1
ATOM 1189 C CA . PHE A 1 152 ? -16.175 -43.769 -10.677 1.00 33.53 152 PHE A CA 1
ATOM 1190 C C . PHE A 1 152 ? -16.880 -44.898 -11.443 1.00 33.53 152 PHE A C 1
ATOM 1192 O O . PHE A 1 152 ? -16.340 -45.430 -12.410 1.00 33.53 152 PHE A O 1
ATOM 1199 N N . SER A 1 153 ? -18.107 -45.227 -11.040 1.00 35.84 153 SER A N 1
ATOM 1200 C CA . SER A 1 153 ? -19.055 -45.982 -11.866 1.00 35.84 153 SER A CA 1
ATOM 1201 C C . SER A 1 153 ? -20.138 -45.015 -12.337 1.00 35.84 153 SER A C 1
ATOM 1203 O O . SER A 1 153 ? -20.967 -44.563 -11.550 1.00 35.84 153 SER A O 1
ATOM 1205 N N . VAL A 1 154 ? -20.093 -44.642 -13.615 1.00 38.47 154 VAL A N 1
ATOM 1206 C CA . VAL A 1 154 ? -21.109 -43.794 -14.250 1.00 38.47 154 VAL A CA 1
ATOM 1207 C C . VAL A 1 154 ? -22.339 -44.654 -14.542 1.00 38.47 154 VAL A C 1
ATOM 1209 O O . VAL A 1 154 ? -22.277 -45.579 -15.347 1.00 38.47 154 VAL A O 1
ATOM 1212 N N . ASN A 1 155 ? -23.458 -44.346 -13.885 1.00 35.91 155 ASN A N 1
ATOM 1213 C CA . ASN A 1 155 ? -24.763 -44.935 -14.179 1.00 35.91 155 ASN A CA 1
ATOM 1214 C C . ASN A 1 155 ? -25.302 -44.376 -15.507 1.00 35.91 155 ASN A C 1
ATOM 1216 O O . ASN A 1 155 ? -25.602 -43.187 -15.613 1.00 35.91 155 ASN A O 1
ATOM 1220 N N . ILE A 1 156 ? -25.437 -45.249 -16.506 1.00 43.03 156 ILE A N 1
ATOM 1221 C CA . ILE A 1 156 ? -26.055 -44.974 -17.810 1.00 43.03 156 ILE A CA 1
ATOM 1222 C C . ILE A 1 156 ? -27.546 -45.362 -17.738 1.00 43.03 156 ILE A C 1
ATOM 1224 O O . ILE A 1 156 ? -27.848 -46.498 -17.365 1.00 43.03 156 ILE A O 1
ATOM 1228 N N . PRO A 1 157 ? -28.497 -44.482 -18.106 1.00 37.06 157 PRO A N 1
ATOM 1229 C CA . PRO A 1 157 ? -29.909 -44.844 -18.192 1.00 37.06 157 PRO A CA 1
ATOM 1230 C C . PRO A 1 157 ? -30.237 -45.642 -19.470 1.00 37.06 157 PRO A C 1
ATOM 1232 O O . PRO A 1 157 ? -29.749 -45.356 -20.562 1.00 37.06 157 PRO A O 1
ATOM 1235 N N . SER A 1 158 ? -31.093 -46.653 -19.292 1.00 37.16 158 SER A N 1
ATOM 1236 C CA . SER A 1 158 ? -31.532 -47.661 -20.269 1.00 37.16 158 SER A CA 1
ATOM 1237 C C . SER A 1 158 ? -32.174 -47.090 -21.540 1.00 37.16 1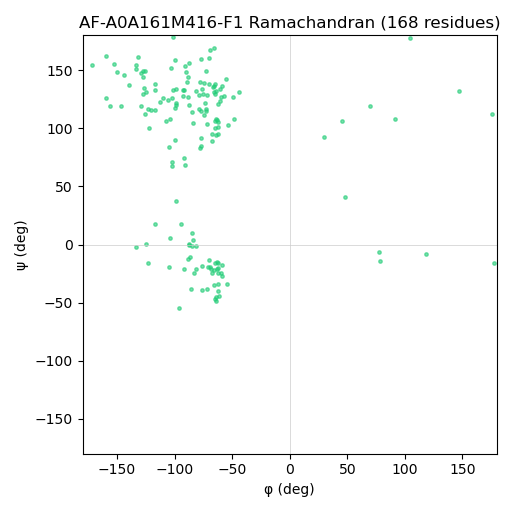58 SER A C 1
ATOM 1239 O O . SER A 1 158 ? -33.179 -46.386 -21.471 1.00 37.16 158 SER A O 1
ATOM 1241 N N . GLN A 1 159 ? -31.674 -47.523 -22.701 1.00 39.75 159 GLN A N 1
ATOM 1242 C CA . GLN A 1 159 ? -32.397 -47.518 -23.976 1.00 39.75 159 GLN A CA 1
ATOM 1243 C C . GLN A 1 159 ? -32.904 -48.935 -24.263 1.00 39.75 159 GLN A C 1
ATOM 1245 O O . GLN A 1 159 ? -32.189 -49.925 -24.102 1.00 39.75 159 GLN A O 1
ATOM 1250 N N . ARG A 1 160 ? -34.177 -49.018 -24.639 1.00 40.12 160 ARG A N 1
ATOM 1251 C CA . ARG A 1 160 ? -34.964 -50.242 -24.770 1.00 40.12 160 ARG A CA 1
ATOM 1252 C C . ARG A 1 160 ? -35.004 -50.679 -26.241 1.00 40.12 160 ARG A C 1
ATOM 1254 O O . ARG A 1 160 ? -35.330 -49.886 -27.114 1.00 40.12 160 ARG A O 1
ATOM 1261 N N . THR A 1 161 ? -34.773 -51.979 -26.441 1.00 39.38 161 THR A N 1
ATOM 1262 C CA . THR A 1 161 ? -35.286 -52.876 -27.502 1.00 39.38 161 THR A CA 1
ATOM 1263 C C . THR A 1 161 ? -34.829 -52.737 -28.960 1.00 39.38 161 THR A C 1
ATOM 1265 O O . THR A 1 161 ? -35.222 -51.826 -29.680 1.00 39.38 161 THR A O 1
ATOM 1268 N N . SER A 1 162 ? -34.219 -53.817 -29.464 1.00 37.41 162 SER A N 1
ATOM 1269 C CA . SER A 1 162 ? -34.643 -54.467 -30.717 1.00 37.41 162 SER A CA 1
ATOM 1270 C C . SER A 1 162 ? -34.399 -55.975 -30.612 1.00 37.41 162 SER A C 1
ATOM 1272 O O . SER A 1 162 ? -33.274 -56.417 -30.396 1.00 37.41 162 SER A O 1
ATOM 1274 N N . SER A 1 163 ? -35.469 -56.755 -30.724 1.00 43.28 163 SER A N 1
ATOM 1275 C CA . SER A 1 163 ? -35.464 -58.217 -30.720 1.00 43.28 163 SER A CA 1
ATOM 1276 C C . SER A 1 163 ? -35.258 -58.717 -32.151 1.00 43.28 163 SER A C 1
ATOM 1278 O O . SER A 1 163 ? -36.030 -58.345 -33.030 1.00 43.28 163 SER A O 1
ATOM 1280 N N . PHE A 1 164 ? -34.275 -59.585 -32.390 1.00 42.16 164 PHE A N 1
ATOM 1281 C CA . PHE A 1 164 ? -34.173 -60.344 -33.639 1.00 42.16 164 PHE A CA 1
ATOM 1282 C C . PHE A 1 164 ? -34.728 -61.749 -33.406 1.00 42.16 164 PHE A C 1
ATOM 1284 O O . PHE A 1 164 ? -34.203 -62.498 -32.585 1.00 42.16 164 PHE A O 1
ATOM 1291 N N . THR A 1 165 ? -35.797 -62.105 -34.119 1.00 45.12 165 THR A N 1
ATOM 1292 C CA . THR A 1 165 ? -36.229 -63.498 -34.288 1.00 45.12 165 THR A CA 1
ATOM 1293 C C . THR A 1 165 ? -36.038 -63.887 -35.744 1.00 45.12 165 THR A C 1
ATOM 1295 O O . THR A 1 165 ? -36.542 -63.239 -36.658 1.00 45.12 165 THR A O 1
ATOM 1298 N N . ILE A 1 166 ? -35.254 -64.943 -35.932 1.00 44.09 166 ILE A N 1
ATOM 1299 C CA . ILE A 1 166 ? -35.049 -65.646 -37.192 1.00 44.09 166 ILE A CA 1
ATOM 1300 C C . ILE A 1 166 ? -36.300 -66.492 -37.434 1.00 44.09 166 ILE A C 1
ATOM 1302 O O . ILE A 1 166 ? -36.722 -67.234 -36.548 1.00 44.09 166 ILE A O 1
ATOM 1306 N N . SER A 1 167 ? -36.883 -66.393 -38.624 1.00 50.41 167 SER A N 1
ATOM 1307 C CA . SER A 1 167 ? -37.876 -67.349 -39.117 1.00 50.41 167 SER A CA 1
ATOM 1308 C C . SER A 1 167 ? -37.405 -67.895 -40.461 1.00 50.41 167 SER A C 1
ATOM 1310 O O . SER A 1 167 ? -36.942 -67.155 -41.327 1.00 50.41 167 SER A O 1
ATOM 1312 N N . SER A 1 168 ? -37.453 -69.218 -40.577 1.00 53.53 168 SER A N 1
ATOM 1313 C CA . SER A 1 168 ? -37.056 -69.994 -41.747 1.00 53.53 168 SER A CA 1
ATOM 1314 C C . SER A 1 168 ? -38.290 -70.466 -42.524 1.00 53.53 168 SER A C 1
ATOM 1316 O O . SER A 1 168 ? -39.317 -70.759 -41.915 1.00 53.53 168 SER A O 1
ATOM 1318 N N . SER A 1 169 ? -38.088 -70.644 -43.836 1.00 49.97 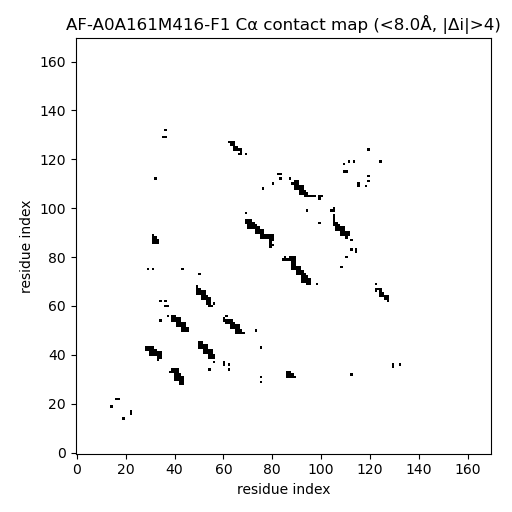169 SER A N 1
ATOM 1319 C CA . SER A 1 169 ? -38.732 -71.627 -44.731 1.00 49.97 169 SER A CA 1
ATOM 1320 C C . SER A 1 169 ? -40.010 -71.232 -45.488 1.00 49.97 169 SER A C 1
ATOM 1322 O O . SER A 1 169 ? -41.107 -71.271 -44.938 1.00 49.97 169 SER A O 1
ATOM 1324 N N . THR A 1 170 ? -39.850 -71.045 -46.803 1.00 47.09 170 THR A N 1
ATOM 1325 C CA . THR A 1 170 ? -40.405 -71.936 -47.850 1.00 47.09 170 THR A CA 1
ATOM 1326 C C . THR A 1 170 ? -39.390 -72.058 -48.972 1.00 47.09 170 THR A C 1
ATOM 1328 O O . THR A 1 170 ? -38.766 -71.016 -49.274 1.00 47.09 170 THR A O 1
#